Protein AF-A0A8T5MPY0-F1 (afdb_monomer)

Nearest PDB structures (foldseek):
  6wmv-assembly1_A  TM=7.142E-01  e=1.896E-03  Archaeoglobus fulgidus
  4q7c-assembly1_A  TM=6.451E-01  e=3.972E-03  Archaeoglobus fulgidus DSM 4304
  4o6m-assembly1_A  TM=6.486E-01  e=1.175E-02  Archaeoglobus fulgidus DSM 4304
  6h59-assembly1_A  TM=5.687E-01  e=1.118E-02  Mycobacterium tuberculosis H37Rv
  4x0r-assembly1_B  TM=3.238E-01  e=5.563E+00  Homo sapiens

pLDDT: mean 84.19, std 16.74, range [35.75, 98.62]

Radius of gyration: 17.44 Å; Cα contacts (8 Å, |Δi|>4): 221; chains: 1; bounding box: 41×37×59 Å

Secondary structure (DSSP, 8-state):
--------HHHH--HHHHHHHHHHHHHHHHHHHHHTT-HHHHHHHHHHHHHHHHHHHHHHHHTT---HHHHHHHHHHHIIIIIIHHHHHHHHHHTTSSTTHHHHHHHHHHHHHHHHHHHHHHHH---SS-BS--GGGHHHHHHHHHHTT-GGGHHHHHHHHHHHHHS--B-----

Sequence (175 aa):
MNIKENFSLFRMIEFPHVLTLMNLLCGMISILFAIANDYKLASVFMLVAVFFDLIDGKIARYMKKATPLGRELDSLCDIVSFGVAPVVLAFQTTKNIGEGWIFAAIIYMVFLAAGALRLSRFNIKEVNYFEGIPITANGVIVPIFYFFGLTSWYPFIFLVSAILMISAFRIKKFF

Foldseek 3Di:
DDPPPPPPVVVVDDPLLVLLVQLLVLLVQLLVCLVVVNLLSSLVSLLVSLVSLVVSVVVCVVVVPDDLVSLVSNLVSLLSSLLVSLLSNLLSVCVPVPDCSVVLNVLSVLLSVLLNVLSVCVSPDPDPWDFFDHSSVSSNVSSVCVVVVNSVCNSVVSNVRSCRSNDRDTDPDPD

Mean predicted aligned error: 7.34 Å

Solvent-accessible surface area (backbone atoms only — not comparable to full-atom values): 9194 Å² total; per-residue (Å²): 137,82,94,73,75,85,74,54,64,75,79,73,61,49,75,42,54,55,32,37,49,48,14,29,52,24,8,51,52,14,35,53,27,21,75,71,67,38,54,65,60,12,32,50,30,21,42,51,14,46,53,29,52,58,46,22,59,50,48,28,58,72,69,70,56,82,44,74,67,52,56,54,51,44,47,59,24,44,45,44,26,25,27,47,22,46,39,49,40,49,45,63,73,38,56,80,72,55,87,57,32,63,61,38,51,53,34,40,51,51,23,37,52,25,42,51,54,41,46,53,51,58,75,70,50,95,58,102,58,60,61,39,61,64,53,61,53,43,21,50,52,50,34,50,33,51,78,72,70,43,55,89,49,44,51,60,53,36,44,53,49,24,51,40,27,64,36,83,53,71,54,78,78,85,126

Structure (mmCIF, N/CA/C/O backbone):
data_AF-A0A8T5MPY0-F1
#
_entry.id   AF-A0A8T5MPY0-F1
#
loop_
_atom_site.group_PDB
_atom_site.id
_atom_site.type_symbol
_atom_site.label_atom_id
_atom_site.label_alt_id
_atom_site.label_comp_id
_atom_site.label_asym_id
_atom_site.label_entity_id
_atom_site.label_seq_id
_atom_site.pdbx_PDB_ins_code
_atom_site.Cartn_x
_atom_site.Cartn_y
_atom_site.Cartn_z
_atom_site.occupancy
_atom_site.B_iso_or_equiv
_atom_site.auth_seq_id
_atom_site.auth_comp_id
_atom_site.auth_asym_id
_atom_site.auth_atom_id
_atom_site.pdbx_PDB_model_num
ATOM 1 N N . MET A 1 1 ? 3.276 -10.738 42.343 1.00 39.78 1 MET A N 1
ATOM 2 C CA . MET A 1 1 ? 3.390 -10.552 40.881 1.00 39.78 1 MET A CA 1
ATOM 3 C C . MET A 1 1 ? 3.006 -11.879 40.239 1.00 39.78 1 MET A C 1
ATOM 5 O O . MET A 1 1 ? 3.796 -12.810 40.270 1.00 39.78 1 MET A O 1
ATOM 9 N N . ASN A 1 2 ? 1.725 -12.039 39.891 1.00 36.59 2 ASN A N 1
ATOM 10 C CA . ASN A 1 2 ? 1.102 -13.351 39.687 1.00 36.59 2 ASN A CA 1
ATOM 11 C C . ASN A 1 2 ? 1.004 -13.666 38.188 1.00 36.59 2 ASN A C 1
ATOM 13 O O . ASN A 1 2 ? 0.236 -13.037 37.465 1.00 36.59 2 ASN A O 1
ATOM 17 N N . ILE A 1 3 ? 1.806 -14.632 37.742 1.00 51.16 3 ILE A N 1
ATOM 18 C CA . ILE A 1 3 ? 1.886 -15.137 36.368 1.00 51.16 3 ILE A CA 1
ATOM 19 C C . ILE A 1 3 ? 0.697 -16.085 36.143 1.00 51.16 3 ILE A C 1
ATOM 21 O O . ILE A 1 3 ? 0.825 -17.307 36.169 1.00 51.16 3 ILE A O 1
ATOM 25 N N . LYS A 1 4 ? -0.499 -15.508 36.001 1.00 48.69 4 LYS A N 1
ATOM 26 C CA . LYS A 1 4 ? -1.726 -16.210 35.586 1.00 48.69 4 LYS A CA 1
ATOM 27 C C . LYS A 1 4 ? -2.499 -15.403 34.541 1.00 48.69 4 LYS A C 1
ATOM 29 O O . LYS A 1 4 ? -3.723 -15.336 34.572 1.00 48.69 4 LYS A O 1
ATO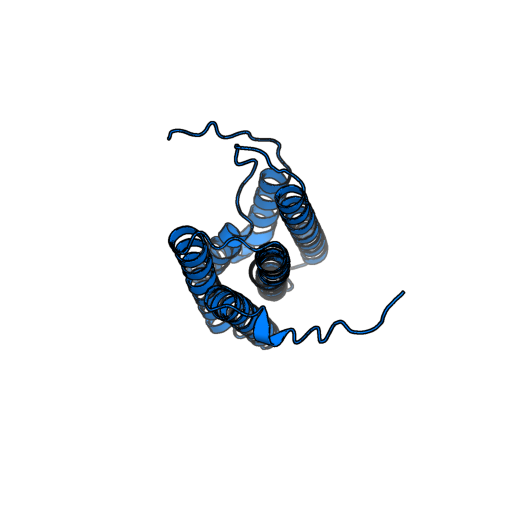M 34 N N . GLU A 1 5 ? -1.795 -14.824 33.575 1.00 52.88 5 GLU A N 1
ATOM 35 C CA . GLU A 1 5 ? -2.434 -14.452 32.316 1.00 52.88 5 GLU A CA 1
ATOM 36 C C . GLU A 1 5 ? -2.410 -15.666 31.391 1.00 52.88 5 GLU A C 1
ATOM 38 O O . GLU A 1 5 ? -1.451 -15.921 30.669 1.00 52.88 5 GLU A O 1
ATOM 43 N N . ASN A 1 6 ? -3.502 -16.430 31.412 1.00 45.56 6 ASN A N 1
ATOM 44 C CA . ASN A 1 6 ? -3.905 -17.216 30.250 1.00 45.56 6 ASN A CA 1
ATOM 45 C C . ASN A 1 6 ? -4.265 -16.221 29.133 1.00 45.56 6 ASN A C 1
ATOM 47 O O . ASN A 1 6 ? -5.433 -15.938 28.868 1.00 45.56 6 ASN A O 1
ATOM 51 N N . PHE A 1 7 ? -3.234 -15.648 28.516 1.00 54.97 7 PHE A N 1
ATOM 52 C CA . PHE A 1 7 ? -3.295 -14.753 27.371 1.00 54.97 7 PHE A CA 1
ATOM 53 C C . PHE A 1 7 ? -3.605 -15.596 26.130 1.00 54.97 7 PHE A C 1
ATOM 55 O O . PHE A 1 7 ? -2.770 -15.788 25.249 1.00 54.97 7 PHE A O 1
ATOM 62 N N . SER A 1 8 ? -4.789 -16.211 26.072 1.00 57.16 8 SER A N 1
ATOM 63 C CA . SER A 1 8 ? -5.193 -16.924 24.864 1.00 57.16 8 SER A CA 1
ATOM 64 C C . SER A 1 8 ? -5.504 -15.870 23.803 1.00 57.16 8 SER A C 1
ATOM 66 O O . SER A 1 8 ? -6.633 -15.387 23.738 1.00 57.16 8 SER A O 1
ATOM 68 N N . LEU A 1 9 ? -4.499 -15.495 23.008 1.00 60.38 9 LEU A N 1
ATOM 69 C CA . LEU A 1 9 ? -4.580 -14.554 21.883 1.00 60.38 9 LEU A CA 1
ATOM 70 C C . LEU A 1 9 ? -5.844 -14.801 21.035 1.00 60.38 9 LEU A C 1
ATOM 72 O O . LEU A 1 9 ? -6.575 -13.879 20.697 1.00 60.38 9 LEU A O 1
ATOM 76 N N . PHE A 1 10 ? -6.172 -16.079 20.824 1.00 63.03 10 PHE A N 1
ATOM 77 C CA . PHE A 1 10 ? -7.373 -16.562 20.138 1.00 63.03 10 PHE A CA 1
ATOM 78 C C . PHE A 1 10 ? -8.708 -16.062 20.704 1.00 63.03 10 PHE A C 1
ATOM 80 O O . PHE A 1 10 ? -9.674 -15.953 19.961 1.00 63.03 10 PHE A O 1
ATOM 87 N N . ARG A 1 11 ? -8.789 -15.749 21.999 1.00 60.25 11 ARG A N 1
ATOM 88 C CA . ARG A 1 11 ? -10.014 -15.259 22.652 1.00 60.25 11 ARG A CA 1
ATOM 89 C C . ARG A 1 11 ? -10.199 -13.743 22.484 1.00 60.25 11 ARG A C 1
ATOM 91 O O . ARG A 1 11 ? -11.295 -13.249 22.713 1.00 60.25 11 ARG A O 1
ATOM 98 N N . MET A 1 12 ? -9.146 -13.028 22.074 1.00 60.84 12 MET A N 1
ATOM 99 C CA . MET A 1 12 ? -9.188 -11.604 21.708 1.00 60.84 12 MET A CA 1
ATOM 100 C C . MET A 1 12 ? -9.423 -11.388 20.207 1.00 60.84 12 MET A C 1
ATOM 102 O O . MET A 1 12 ? -9.661 -10.259 19.787 1.00 60.84 12 MET A O 1
ATOM 106 N N . ILE A 1 13 ? -9.353 -12.452 19.396 1.00 67.81 13 ILE A N 1
ATOM 107 C CA . ILE A 1 13 ? -9.612 -12.394 17.957 1.00 67.81 13 ILE A CA 1
ATOM 108 C C . ILE A 1 13 ? -11.123 -12.334 17.727 1.00 67.81 13 ILE A C 1
ATOM 110 O O . ILE A 1 13 ? -11.848 -13.302 17.939 1.00 67.81 13 ILE A O 1
ATOM 114 N N . GLU A 1 14 ? -11.589 -11.177 17.276 1.00 76.50 14 GLU A N 1
ATOM 115 C CA . GLU A 1 14 ? -12.955 -10.955 16.829 1.00 76.50 14 GLU A CA 1
ATOM 116 C C . GLU A 1 14 ? -13.041 -10.982 15.298 1.00 76.50 14 GLU A C 1
ATOM 118 O O . GLU A 1 14 ? -12.036 -10.904 14.592 1.00 76.50 14 GLU A O 1
ATOM 123 N N . PHE A 1 15 ? -14.265 -11.065 14.773 1.00 77.25 15 PHE A N 1
ATOM 124 C CA . PHE A 1 15 ? -14.525 -11.141 13.334 1.00 77.25 15 PHE A CA 1
ATOM 125 C C . PHE A 1 15 ? -13.820 -10.053 12.492 1.00 77.25 15 PHE A C 1
ATOM 127 O O . PHE A 1 15 ? -13.259 -10.410 11.456 1.00 77.25 15 PHE A O 1
ATOM 134 N N . PRO A 1 16 ? -13.747 -8.769 12.915 1.00 77.44 16 PRO A N 1
ATOM 135 C CA . PRO A 1 16 ? -13.004 -7.754 12.165 1.00 77.44 16 PRO A CA 1
ATOM 136 C C . PRO A 1 16 ? -11.517 -8.091 11.993 1.00 77.44 16 PRO A C 1
ATOM 138 O O . PRO A 1 16 ? -10.970 -7.878 10.922 1.00 77.44 16 PRO A O 1
ATOM 141 N N . HIS A 1 17 ? -10.875 -8.699 12.996 1.00 84.25 17 HIS A N 1
ATOM 142 C CA . HIS A 1 17 ? -9.445 -9.028 12.946 1.00 84.25 17 HIS A CA 1
ATOM 143 C C . HIS A 1 17 ? -9.129 -10.113 11.912 1.00 84.25 17 HIS A C 1
ATOM 145 O O . HIS A 1 17 ? -8.045 -10.118 11.336 1.00 84.25 17 HIS A O 1
ATOM 151 N N . VAL A 1 18 ? -10.073 -11.019 11.639 1.00 87.25 18 VAL A N 1
ATOM 152 C CA . VAL A 1 18 ? -9.913 -12.022 10.575 1.00 87.25 18 VAL A CA 1
ATOM 153 C C . VAL A 1 18 ? -9.846 -11.343 9.211 1.00 87.25 18 VAL A C 1
ATOM 155 O O . VAL A 1 18 ? -9.006 -11.704 8.393 1.00 87.25 18 VAL A O 1
ATOM 158 N N . LEU A 1 19 ? -10.689 -10.339 8.976 1.00 87.62 19 LEU A N 1
ATOM 159 C CA . LEU A 1 19 ? -10.694 -9.582 7.727 1.00 87.62 19 LEU A CA 1
ATOM 160 C C . LEU A 1 19 ? -9.414 -8.748 7.563 1.00 87.62 19 LEU A C 1
ATOM 162 O O . LEU A 1 19 ? -8.828 -8.763 6.483 1.00 87.62 19 LEU A O 1
ATOM 166 N N . THR A 1 20 ? -8.912 -8.145 8.643 1.00 88.56 20 THR A N 1
ATOM 167 C CA . THR A 1 20 ? -7.608 -7.460 8.660 1.00 88.56 20 THR A CA 1
ATOM 168 C C . THR A 1 20 ? -6.460 -8.413 8.311 1.00 88.56 20 THR A C 1
ATOM 170 O O . THR A 1 20 ? -5.571 -8.093 7.522 1.00 88.56 20 THR A O 1
ATOM 173 N N . LEU A 1 21 ? -6.504 -9.652 8.812 1.00 92.69 21 LEU A N 1
ATOM 174 C CA . LEU A 1 21 ? -5.543 -10.686 8.421 1.00 92.69 21 LEU A CA 1
ATOM 175 C C . LEU A 1 21 ? -5.716 -11.124 6.957 1.00 92.69 21 LEU A C 1
ATOM 177 O O . LEU A 1 21 ? -4.724 -11.422 6.294 1.00 92.69 21 LEU A O 1
ATOM 181 N N . MET A 1 22 ? -6.938 -11.142 6.416 1.00 94.56 22 MET A N 1
ATOM 182 C CA . MET A 1 22 ? -7.155 -11.406 4.987 1.00 94.56 22 MET A CA 1
ATOM 183 C C . MET A 1 22 ? -6.577 -10.295 4.105 1.00 94.56 22 MET A C 1
ATOM 185 O O . MET A 1 22 ? -5.972 -10.614 3.078 1.00 94.56 22 MET A O 1
ATOM 189 N N . ASN A 1 23 ? -6.700 -9.026 4.517 1.00 95.31 23 ASN A N 1
ATOM 190 C CA . ASN A 1 23 ? -5.999 -7.900 3.892 1.00 95.31 23 ASN A CA 1
ATOM 191 C C . ASN A 1 23 ? -4.485 -8.189 3.845 1.00 95.31 23 ASN A C 1
ATOM 193 O O . ASN A 1 23 ? -3.909 -8.225 2.755 1.00 95.31 23 ASN A O 1
ATOM 197 N N . LEU A 1 24 ? -3.865 -8.510 4.986 1.00 96.88 24 LEU A N 1
ATOM 198 C CA . LEU A 1 24 ? -2.436 -8.847 5.064 1.00 96.88 24 LEU A CA 1
ATOM 199 C C . LEU A 1 24 ? -2.038 -9.997 4.125 1.00 96.88 24 LEU A C 1
ATOM 201 O O . LEU A 1 24 ? -1.039 -9.898 3.409 1.00 96.88 24 LEU A O 1
ATOM 205 N N . LEU A 1 25 ? -2.805 -11.091 4.109 1.00 97.88 25 LEU A N 1
ATOM 206 C CA . LEU A 1 25 ? -2.523 -12.235 3.238 1.00 97.88 25 LEU A CA 1
ATOM 207 C C . LEU A 1 25 ? -2.576 -11.840 1.758 1.00 97.88 25 LEU A C 1
ATOM 209 O O . LEU A 1 25 ? -1.701 -12.237 0.990 1.00 97.88 25 LEU A O 1
ATOM 213 N N . CYS A 1 26 ? -3.549 -11.019 1.359 1.00 97.88 26 CYS A N 1
ATOM 214 C CA . CYS A 1 26 ? -3.636 -10.507 -0.009 1.00 97.88 26 CYS A CA 1
ATOM 215 C C . CYS A 1 26 ? -2.451 -9.592 -0.352 1.00 97.88 26 CYS A C 1
ATOM 217 O O . CYS A 1 26 ? -1.866 -9.732 -1.429 1.00 97.88 26 CYS A O 1
ATOM 219 N N . GLY A 1 27 ? -2.039 -8.717 0.571 1.00 97.88 27 GLY A N 1
ATOM 220 C CA . GLY A 1 27 ? -0.840 -7.889 0.424 1.00 97.88 27 GLY A CA 1
ATOM 221 C C . GLY A 1 27 ? 0.433 -8.722 0.237 1.00 97.88 27 GLY A C 1
ATOM 222 O O . GLY A 1 27 ? 1.227 -8.466 -0.671 1.00 97.88 27 GLY A O 1
ATOM 223 N N . MET A 1 28 ? 0.594 -9.786 1.025 1.00 98.50 28 MET A N 1
ATOM 224 C CA . MET A 1 28 ? 1.719 -10.716 0.886 1.00 98.50 28 MET A CA 1
ATOM 225 C C . MET A 1 28 ? 1.688 -11.482 -0.439 1.00 98.50 28 MET A C 1
ATOM 227 O O . MET A 1 28 ? 2.721 -11.597 -1.098 1.00 98.50 28 MET A O 1
ATOM 231 N N . ILE A 1 29 ? 0.521 -11.957 -0.878 1.00 98.38 29 ILE A N 1
ATOM 232 C CA . ILE A 1 29 ? 0.372 -12.597 -2.193 1.00 98.38 29 ILE A CA 1
ATOM 233 C C . ILE A 1 29 ? 0.749 -11.616 -3.313 1.00 98.38 29 ILE A C 1
ATOM 235 O O . ILE A 1 29 ? 1.470 -11.990 -4.240 1.00 98.38 29 ILE A O 1
ATOM 239 N N . SER A 1 30 ? 0.343 -10.347 -3.199 1.00 98.50 30 SER A N 1
ATOM 240 C CA . SER A 1 30 ? 0.744 -9.299 -4.140 1.00 98.50 30 SER A CA 1
ATOM 241 C C . SER A 1 30 ? 2.267 -9.147 -4.217 1.00 98.50 30 SER A C 1
ATOM 243 O O . SER A 1 30 ? 2.821 -9.059 -5.314 1.00 98.50 30 SER A O 1
ATOM 245 N N . ILE A 1 31 ? 2.960 -9.135 -3.074 1.00 98.62 31 ILE A N 1
ATOM 246 C CA . ILE A 1 31 ? 4.431 -9.065 -3.018 1.00 98.62 31 ILE A CA 1
ATOM 247 C C . ILE A 1 31 ? 5.058 -10.262 -3.739 1.00 98.62 31 ILE A C 1
ATOM 249 O O . ILE A 1 31 ? 5.960 -10.081 -4.559 1.00 98.62 31 ILE A O 1
ATOM 253 N N . LEU A 1 32 ? 4.571 -11.475 -3.468 1.00 98.56 32 LEU A N 1
ATOM 254 C CA . LEU A 1 32 ? 5.102 -12.697 -4.075 1.00 98.56 32 LEU A CA 1
ATOM 255 C C . LEU A 1 32 ? 4.956 -12.684 -5.601 1.00 98.56 32 LEU A C 1
ATOM 257 O O . LEU A 1 32 ? 5.930 -12.951 -6.307 1.00 98.56 32 LEU A O 1
ATOM 261 N N . PHE A 1 33 ? 3.785 -12.306 -6.122 1.00 98.50 33 PHE A N 1
ATOM 262 C CA . PHE A 1 33 ? 3.577 -12.193 -7.568 1.00 98.50 33 PHE A CA 1
ATOM 263 C C . PHE A 1 33 ? 4.415 -11.078 -8.201 1.00 98.50 33 PHE A C 1
ATOM 265 O O . PHE A 1 33 ? 4.973 -11.277 -9.281 1.00 98.50 33 PHE A O 1
ATOM 272 N N . ALA A 1 34 ? 4.594 -9.942 -7.518 1.00 98.00 34 ALA A N 1
ATOM 273 C CA . ALA A 1 34 ? 5.466 -8.875 -8.002 1.00 98.00 34 ALA A CA 1
ATOM 274 C C . ALA A 1 34 ? 6.923 -9.349 -8.130 1.00 98.00 34 ALA A C 1
ATOM 276 O O . ALA A 1 34 ? 7.593 -9.037 -9.115 1.00 98.00 34 ALA A O 1
ATOM 277 N N . ILE A 1 35 ? 7.412 -10.140 -7.169 1.00 97.75 35 ILE A N 1
ATOM 278 C CA . ILE A 1 35 ? 8.757 -10.733 -7.218 1.00 97.75 35 ILE A CA 1
ATOM 279 C C . ILE A 1 35 ? 8.869 -11.789 -8.321 1.00 97.75 35 ILE A C 1
ATOM 281 O O . ILE A 1 35 ? 9.892 -11.853 -9.002 1.00 97.75 35 ILE A O 1
ATOM 285 N N . ALA A 1 36 ? 7.805 -12.560 -8.549 1.00 97.69 36 ALA A N 1
ATOM 286 C CA . ALA A 1 36 ? 7.710 -13.512 -9.654 1.00 97.69 36 ALA A CA 1
ATOM 287 C C . ALA A 1 36 ? 7.551 -12.845 -11.040 1.00 97.69 36 ALA A C 1
ATOM 289 O O . ALA A 1 36 ? 7.474 -13.542 -12.047 1.00 97.69 36 ALA A O 1
ATOM 290 N N . ASN A 1 37 ? 7.543 -11.508 -11.106 1.00 96.38 37 ASN A N 1
ATOM 291 C CA . ASN A 1 37 ? 7.303 -10.694 -12.301 1.00 96.38 37 ASN A CA 1
ATOM 292 C C . ASN A 1 37 ? 5.889 -10.822 -12.905 1.00 96.38 37 ASN A C 1
ATOM 294 O O . ASN A 1 37 ? 5.657 -10.361 -14.022 1.00 96.38 37 ASN A O 1
ATOM 298 N N . ASP A 1 38 ? 4.922 -11.370 -12.163 1.00 97.69 38 ASP A N 1
ATOM 299 C CA . ASP A 1 38 ? 3.502 -11.317 -12.523 1.00 97.69 38 ASP A CA 1
ATOM 300 C C . ASP A 1 38 ? 2.851 -10.073 -11.902 1.00 97.69 38 ASP A C 1
ATOM 302 O O . ASP A 1 38 ? 2.144 -10.103 -10.890 1.00 97.69 38 ASP A O 1
ATOM 306 N N . TYR A 1 39 ? 3.125 -8.927 -12.518 1.00 97.25 39 TYR A N 1
ATOM 307 C CA . TYR A 1 39 ? 2.641 -7.630 -12.041 1.00 97.25 39 TYR A CA 1
ATOM 308 C C . TYR A 1 39 ? 1.119 -7.481 -12.153 1.00 97.25 39 TYR A C 1
ATOM 310 O O . TYR A 1 39 ? 0.523 -6.675 -11.434 1.00 97.25 39 TYR A O 1
ATOM 318 N N . LYS A 1 40 ? 0.480 -8.266 -13.029 1.00 97.81 40 LYS A N 1
ATOM 319 C CA . LYS A 1 40 ? -0.971 -8.263 -13.204 1.00 97.81 40 LYS A CA 1
ATOM 320 C C . LYS A 1 40 ? -1.646 -8.892 -11.998 1.00 97.81 40 LYS A C 1
ATOM 322 O O . LYS A 1 40 ? -2.506 -8.248 -11.398 1.00 97.81 40 LYS A O 1
ATOM 327 N N . LEU A 1 41 ? -1.250 -10.109 -11.621 1.00 98.06 41 LEU A N 1
ATOM 328 C CA . LEU A 1 41 ? -1.792 -10.751 -10.425 1.00 98.06 41 LEU A CA 1
ATOM 329 C C . LEU A 1 41 ? -1.413 -9.982 -9.162 1.00 98.06 41 LEU A C 1
ATOM 331 O O . LEU A 1 41 ? -2.275 -9.802 -8.305 1.00 98.06 41 LEU A O 1
ATOM 335 N N . ALA A 1 42 ? -0.194 -9.439 -9.084 1.00 98.25 42 ALA A N 1
ATOM 336 C CA . ALA A 1 42 ? 0.186 -8.557 -7.983 1.00 98.25 42 ALA A CA 1
ATOM 337 C C . ALA A 1 42 ? -0.801 -7.387 -7.818 1.00 98.25 42 ALA A C 1
ATOM 339 O O . ALA A 1 42 ? -1.390 -7.201 -6.755 1.00 98.25 42 ALA A O 1
ATOM 340 N N . SER A 1 43 ? -1.067 -6.661 -8.906 1.00 98.00 43 SER A N 1
ATOM 341 C CA . SER A 1 43 ? -2.008 -5.536 -8.919 1.00 98.00 43 SER A CA 1
ATOM 342 C C . SER A 1 43 ? -3.435 -5.950 -8.534 1.00 98.00 43 SER A C 1
ATOM 344 O O . SER A 1 43 ? -4.101 -5.235 -7.788 1.00 98.00 43 SER A O 1
ATOM 346 N N . VAL A 1 44 ? -3.908 -7.115 -8.996 1.00 98.31 44 VAL A N 1
ATOM 347 C CA . VAL A 1 44 ? -5.236 -7.641 -8.630 1.00 98.31 44 VAL A CA 1
ATOM 348 C C . VAL A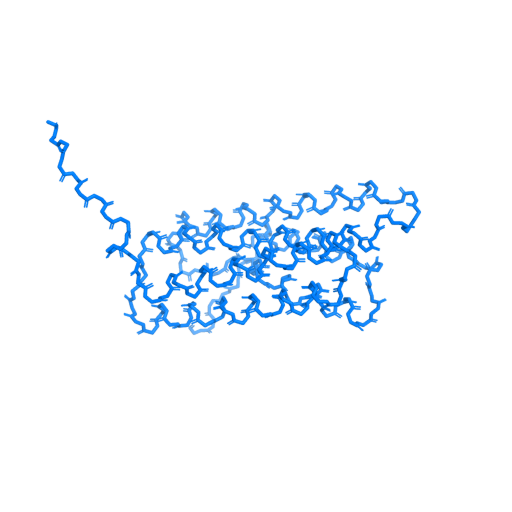 1 44 ? -5.316 -7.948 -7.136 1.00 98.31 44 VAL A C 1
ATOM 350 O O . VAL A 1 44 ? -6.250 -7.499 -6.476 1.00 98.31 44 VAL A O 1
ATOM 353 N N . PHE A 1 45 ? -4.345 -8.674 -6.579 1.00 98.19 45 PHE A N 1
ATOM 354 C CA . PHE A 1 45 ? -4.358 -9.027 -5.156 1.00 98.19 45 PHE A CA 1
ATOM 355 C C . PHE A 1 45 ? -4.219 -7.806 -4.244 1.00 98.19 45 PHE A C 1
ATOM 357 O O . PHE A 1 45 ? -4.812 -7.786 -3.169 1.00 98.19 45 PHE A O 1
ATOM 364 N N . MET A 1 46 ? -3.528 -6.756 -4.690 1.00 97.88 46 MET A N 1
ATOM 365 C CA . MET A 1 46 ? -3.484 -5.478 -3.980 1.00 97.88 46 MET A CA 1
ATOM 366 C C . MET A 1 46 ? -4.860 -4.794 -3.917 1.00 97.88 46 MET A C 1
ATOM 368 O O . MET A 1 46 ? -5.262 -4.327 -2.854 1.00 97.88 46 MET A O 1
ATOM 372 N N . LEU A 1 47 ? -5.631 -4.804 -5.011 1.00 97.69 47 LEU A N 1
ATOM 373 C CA . LEU A 1 47 ? -7.014 -4.302 -5.008 1.00 97.69 47 LEU A CA 1
ATOM 374 C C . LEU A 1 47 ? -7.932 -5.144 -4.112 1.00 97.69 47 LEU A C 1
ATOM 376 O O . LEU A 1 47 ? -8.804 -4.605 -3.430 1.00 97.69 47 LEU A O 1
ATOM 380 N N . VAL A 1 48 ? -7.726 -6.462 -4.084 1.00 97.56 48 VAL A N 1
ATOM 381 C CA . VAL A 1 48 ? -8.447 -7.361 -3.172 1.00 97.56 48 VAL A CA 1
ATOM 382 C C . VAL A 1 48 ? -8.081 -7.069 -1.709 1.00 97.56 48 VAL A C 1
ATOM 384 O O . VAL A 1 48 ? -8.962 -7.081 -0.853 1.00 97.56 48 VAL A O 1
ATOM 387 N N . ALA A 1 49 ? -6.822 -6.733 -1.413 1.00 96.94 49 ALA A N 1
ATOM 388 C CA . ALA A 1 49 ? -6.394 -6.318 -0.076 1.00 96.94 49 ALA A CA 1
ATOM 389 C C . ALA A 1 49 ? -7.144 -5.054 0.388 1.00 96.94 49 ALA A C 1
ATOM 391 O O . ALA A 1 49 ? -7.716 -5.045 1.478 1.00 96.94 49 ALA A O 1
ATOM 392 N N . VAL A 1 50 ? -7.255 -4.040 -0.486 1.00 95.81 50 VAL A N 1
ATOM 393 C CA . VAL A 1 50 ? -8.069 -2.833 -0.229 1.00 95.81 50 VAL A CA 1
ATOM 394 C C . VAL A 1 50 ? -9.532 -3.189 0.035 1.00 95.81 50 VAL A C 1
ATOM 396 O O . VAL A 1 50 ? -10.171 -2.598 0.900 1.00 95.81 50 VAL A O 1
ATOM 399 N N . PHE A 1 51 ? -10.096 -4.147 -0.701 1.00 95.44 51 PHE A N 1
ATOM 400 C CA . PHE A 1 51 ? -11.479 -4.561 -0.480 1.00 95.44 51 PHE A CA 1
ATOM 401 C C . PHE A 1 51 ? -11.706 -5.097 0.942 1.00 95.44 51 PHE A C 1
ATOM 403 O O . PHE A 1 51 ? -12.698 -4.724 1.571 1.00 95.44 51 PHE A O 1
ATOM 410 N N . PHE A 1 52 ? -10.789 -5.914 1.465 1.00 93.69 52 PHE A N 1
ATOM 411 C CA . PHE A 1 52 ? -10.878 -6.419 2.838 1.00 93.69 52 PHE A CA 1
ATOM 412 C C . PHE A 1 52 ? -10.711 -5.309 3.888 1.00 93.69 52 PHE A C 1
ATOM 414 O O . PHE A 1 52 ? -11.523 -5.255 4.812 1.00 93.69 52 PHE A O 1
ATOM 421 N N . ASP A 1 53 ? -9.768 -4.388 3.678 1.00 91.94 53 ASP A N 1
ATOM 422 C CA . ASP A 1 53 ? -9.509 -3.205 4.526 1.00 91.94 53 ASP A CA 1
ATOM 423 C C . ASP A 1 53 ? -10.692 -2.215 4.601 1.00 91.94 53 ASP A C 1
ATOM 425 O O . ASP A 1 53 ? -10.980 -1.535 5.585 1.00 91.94 53 ASP A O 1
ATOM 429 N N . LEU A 1 54 ? -11.459 -2.108 3.517 1.00 89.19 54 LEU A N 1
ATOM 430 C CA . LEU A 1 54 ? -12.657 -1.272 3.534 1.00 89.19 54 LEU A CA 1
ATOM 431 C C . LEU A 1 54 ? -13.810 -1.939 4.289 1.00 89.19 54 LEU A C 1
ATOM 433 O O . LEU A 1 54 ? -14.719 -1.244 4.760 1.00 89.19 54 LEU A O 1
ATOM 437 N N . ILE A 1 55 ? -13.828 -3.270 4.359 1.00 88.19 55 ILE A N 1
ATOM 438 C CA . ILE A 1 55 ? -14.899 -4.027 5.006 1.00 88.19 55 ILE A CA 1
ATOM 439 C C . ILE A 1 55 ? -14.632 -4.162 6.501 1.00 88.19 55 ILE A C 1
ATOM 441 O O . ILE A 1 55 ? -15.557 -3.924 7.282 1.00 88.19 55 ILE A O 1
ATOM 445 N N . ASP A 1 56 ? -13.414 -4.491 6.923 1.00 83.50 56 ASP A N 1
ATOM 446 C CA . ASP A 1 56 ? -13.090 -4.630 8.346 1.00 83.50 56 ASP A CA 1
ATOM 447 C C . ASP A 1 56 ? -13.275 -3.310 9.109 1.00 83.50 56 ASP A C 1
ATOM 449 O O . ASP A 1 56 ? -13.937 -3.302 10.152 1.00 83.50 56 ASP A O 1
ATOM 453 N N . GLY A 1 57 ? -12.866 -2.177 8.531 1.00 79.06 57 GLY A N 1
ATOM 454 C CA . GLY A 1 57 ? -13.060 -0.847 9.096 1.00 79.06 57 GLY A CA 1
ATOM 455 C C . GLY A 1 57 ? -14.537 -0.456 9.196 1.00 79.06 57 GLY A C 1
ATOM 456 O O . GLY A 1 57 ? -14.961 0.164 10.181 1.00 79.06 57 GLY A O 1
ATOM 457 N N . LYS A 1 58 ? -15.367 -0.851 8.219 1.00 80.88 58 LYS A N 1
ATOM 458 C CA . LYS A 1 58 ? -16.828 -0.645 8.274 1.00 80.88 58 LYS A CA 1
ATOM 459 C C . LYS A 1 58 ? -17.477 -1.517 9.343 1.00 80.88 58 LYS A C 1
ATOM 461 O O . LYS A 1 58 ? -18.309 -1.019 10.106 1.00 80.88 58 LYS A O 1
ATOM 466 N N . ILE A 1 59 ? -17.097 -2.790 9.420 1.00 79.81 59 ILE A N 1
ATOM 467 C CA . ILE A 1 59 ? -17.668 -3.745 10.373 1.00 79.81 59 ILE A CA 1
ATOM 468 C C . ILE A 1 59 ? -17.249 -3.393 11.804 1.00 79.81 59 ILE A C 1
ATOM 470 O O . ILE A 1 59 ? -18.108 -3.346 12.681 1.00 79.81 59 ILE A O 1
ATOM 474 N N . ALA A 1 60 ? -15.984 -3.045 12.048 1.00 77.19 60 ALA A N 1
ATOM 475 C CA . ALA A 1 60 ? -15.504 -2.625 13.365 1.00 77.19 60 ALA A CA 1
ATOM 476 C C . ALA A 1 60 ? -16.263 -1.393 13.894 1.00 77.19 60 ALA A C 1
ATOM 478 O O . ALA A 1 60 ? -16.666 -1.355 15.063 1.00 77.19 60 ALA A O 1
ATOM 479 N N . ARG A 1 61 ? -16.537 -0.409 13.020 1.00 75.06 61 ARG A N 1
ATOM 480 C CA . ARG A 1 61 ? -17.363 0.766 13.356 1.00 75.06 61 ARG A CA 1
ATOM 481 C C . ARG A 1 61 ? -18.815 0.391 13.634 1.00 75.06 61 ARG A C 1
ATOM 483 O O . ARG A 1 61 ? -19.380 0.870 14.615 1.00 75.06 61 ARG A O 1
ATOM 490 N N . TYR A 1 62 ? -19.407 -0.468 12.804 1.00 72.50 62 TYR A N 1
ATOM 491 C CA . TYR A 1 62 ? -20.788 -0.921 12.979 1.00 72.50 62 TYR A CA 1
ATOM 492 C C . TYR A 1 62 ? -20.976 -1.687 14.294 1.00 72.50 62 TYR A C 1
ATOM 494 O O . TYR A 1 62 ? -21.940 -1.456 15.022 1.00 72.50 62 TYR A O 1
ATOM 502 N N . MET A 1 63 ? -20.014 -2.542 14.644 1.00 73.88 63 MET A N 1
ATOM 503 C CA . MET A 1 63 ? -20.046 -3.326 15.877 1.00 73.88 63 MET A CA 1
ATOM 504 C C . MET A 1 63 ? -19.744 -2.491 17.132 1.00 73.88 63 MET A C 1
ATOM 506 O O . MET A 1 63 ? -19.896 -3.006 18.235 1.00 73.88 63 MET A O 1
ATOM 510 N N . LYS A 1 64 ? -19.337 -1.216 16.999 1.00 68.31 64 LYS A N 1
ATOM 511 C CA . LYS A 1 64 ? -18.842 -0.362 18.102 1.00 68.31 64 LYS A CA 1
ATOM 512 C C . LYS A 1 64 ? -17.710 -1.022 18.906 1.00 68.31 64 LYS A C 1
ATOM 514 O O . LYS A 1 64 ? -17.528 -0.730 20.086 1.00 68.31 64 LYS A O 1
ATOM 519 N N . LYS A 1 65 ? -16.947 -1.910 18.267 1.00 63.47 65 LYS A N 1
ATOM 520 C CA . LYS A 1 65 ? -15.881 -2.705 18.884 1.00 63.47 65 LYS A CA 1
ATOM 521 C C . LYS A 1 65 ? -14.520 -2.291 18.335 1.00 63.47 65 LYS A C 1
ATOM 523 O O . LYS A 1 65 ? -13.883 -3.021 17.586 1.00 63.47 65 LYS A O 1
ATOM 528 N N . ALA A 1 66 ? -14.083 -1.088 18.694 1.00 67.12 66 ALA A N 1
ATOM 529 C CA . ALA A 1 66 ? -12.708 -0.664 18.452 1.00 67.12 66 ALA A CA 1
ATOM 530 C C . ALA A 1 66 ? -11.848 -1.088 19.650 1.00 67.12 66 ALA A C 1
ATOM 532 O O . ALA A 1 66 ? -11.905 -0.460 20.707 1.00 67.12 66 ALA A O 1
ATOM 533 N N . THR A 1 67 ? -11.086 -2.172 19.502 1.00 78.19 67 THR A N 1
ATOM 534 C CA . THR A 1 67 ? -10.146 -2.634 20.533 1.00 78.19 67 THR A CA 1
ATOM 535 C C . THR A 1 67 ? -8.752 -2.040 20.290 1.00 78.19 67 THR A C 1
ATOM 537 O O . THR A 1 67 ? -8.374 -1.829 19.134 1.00 78.19 67 THR A O 1
ATOM 540 N N . PRO A 1 68 ? -7.951 -1.784 21.344 1.00 79.56 68 PRO A 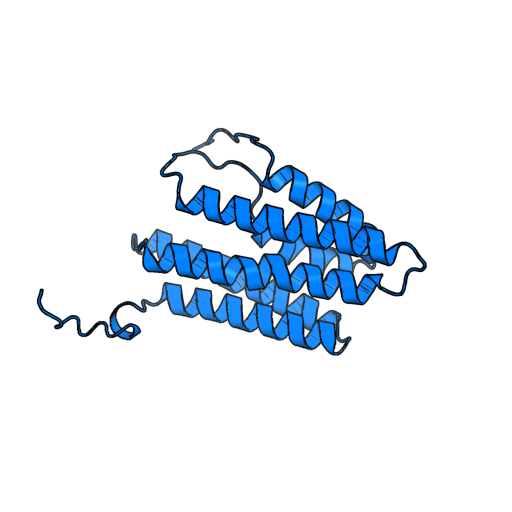N 1
ATOM 541 C CA . PRO A 1 68 ? -6.562 -1.344 21.181 1.00 79.56 68 PRO A CA 1
ATOM 542 C C . PRO A 1 68 ? -5.725 -2.332 20.357 1.00 79.56 68 PRO A C 1
ATOM 544 O O . PRO A 1 68 ? -4.994 -1.920 19.466 1.00 79.56 68 PRO A O 1
ATOM 547 N N . LEU A 1 69 ? -5.906 -3.639 20.593 1.00 82.44 69 LEU A N 1
ATOM 548 C CA . LEU A 1 69 ? -5.251 -4.696 19.817 1.00 82.44 69 LEU A CA 1
ATOM 549 C C . LEU A 1 69 ? -5.617 -4.619 18.331 1.00 82.44 69 LEU A C 1
ATOM 551 O O . LEU A 1 69 ? -4.739 -4.715 17.481 1.00 82.44 69 LEU A O 1
ATOM 555 N N . GLY A 1 70 ? -6.902 -4.428 18.024 1.00 83.62 70 GLY A N 1
ATOM 556 C CA . GLY A 1 70 ? -7.381 -4.295 16.655 1.00 83.62 70 GLY A CA 1
ATOM 557 C C . GLY A 1 70 ? -6.748 -3.128 15.919 1.00 83.62 70 GLY A C 1
ATOM 558 O O . GLY A 1 70 ? -6.345 -3.291 14.778 1.00 83.62 70 GLY A O 1
ATOM 559 N N . ARG A 1 71 ? -6.612 -1.978 16.587 1.00 83.38 71 ARG A N 1
ATOM 560 C CA . ARG A 1 71 ? -5.982 -0.782 16.010 1.00 83.38 71 ARG A CA 1
ATOM 561 C C . ARG A 1 71 ? -4.506 -1.008 15.665 1.00 83.38 71 ARG A C 1
ATOM 563 O O . ARG A 1 71 ? -4.052 -0.591 14.602 1.00 83.38 71 ARG A O 1
ATOM 570 N N . GLU A 1 72 ? -3.760 -1.666 16.550 1.00 88.19 72 GLU A N 1
ATOM 571 C CA . GLU A 1 72 ? -2.353 -1.988 16.283 1.00 88.19 72 GLU A CA 1
ATOM 572 C C . GLU A 1 72 ? -2.218 -3.044 15.179 1.00 88.19 72 GLU A C 1
ATOM 574 O O . GLU A 1 72 ? -1.383 -2.898 14.287 1.00 88.19 72 GLU A O 1
ATOM 579 N N . LEU A 1 73 ? -3.070 -4.074 15.190 1.00 89.94 73 LEU A N 1
ATOM 580 C CA . LEU A 1 73 ? -3.090 -5.102 14.148 1.00 89.94 73 LEU A CA 1
ATOM 581 C C . LEU A 1 73 ? -3.391 -4.508 12.765 1.00 89.94 73 LEU A C 1
ATOM 583 O O . LEU A 1 73 ? -2.698 -4.842 11.808 1.00 89.94 73 LEU A O 1
ATOM 587 N N . ASP A 1 74 ? -4.376 -3.616 12.681 1.00 90.00 74 ASP A N 1
ATOM 588 C CA . ASP A 1 74 ? -4.747 -2.861 11.479 1.00 90.00 74 ASP A CA 1
ATOM 589 C C . ASP A 1 74 ? -3.548 -2.098 10.911 1.00 90.00 74 ASP A C 1
ATOM 591 O O . ASP A 1 74 ? -3.141 -2.325 9.777 1.00 90.00 74 ASP A O 1
ATOM 595 N N . SER A 1 75 ? -2.858 -1.324 11.755 1.00 91.56 75 SER A N 1
ATOM 596 C CA . SER A 1 75 ? -1.655 -0.581 11.351 1.00 91.56 75 SER A CA 1
ATOM 597 C C . SER A 1 75 ? -0.520 -1.482 10.845 1.00 91.56 75 SER A C 1
ATOM 599 O O . SER A 1 75 ? 0.178 -1.130 9.890 1.00 91.56 75 SER A O 1
ATOM 601 N N . LEU A 1 76 ? -0.313 -2.645 11.471 1.00 93.69 76 LEU A N 1
ATOM 602 C CA . LEU A 1 76 ? 0.701 -3.614 11.044 1.00 93.69 76 LEU A CA 1
ATOM 603 C C . LEU A 1 76 ? 0.336 -4.300 9.720 1.00 93.69 76 LEU A C 1
ATOM 605 O O . LEU A 1 76 ? 1.222 -4.599 8.920 1.00 93.69 76 LEU A O 1
ATOM 609 N N . CYS A 1 77 ? -0.948 -4.549 9.474 1.00 95.31 77 CYS A N 1
ATOM 610 C CA . CYS A 1 77 ? -1.403 -5.122 8.210 1.00 95.31 77 CYS A CA 1
ATOM 611 C C . CYS A 1 77 ? -1.341 -4.076 7.087 1.00 95.31 77 CYS A C 1
ATOM 613 O O . CYS A 1 77 ? -0.796 -4.358 6.018 1.00 95.31 77 CYS A O 1
ATOM 615 N N . ASP A 1 78 ? -1.768 -2.845 7.368 1.00 94.88 78 ASP A N 1
ATOM 616 C CA . ASP A 1 78 ? -1.722 -1.700 6.457 1.00 94.88 78 ASP A CA 1
ATOM 617 C C . ASP A 1 78 ? -0.320 -1.402 5.937 1.00 94.88 78 ASP A C 1
ATOM 619 O O . ASP A 1 78 ? -0.129 -1.170 4.739 1.00 94.88 78 ASP A O 1
ATOM 623 N N . ILE A 1 79 ? 0.687 -1.404 6.817 1.00 96.50 79 ILE A N 1
ATOM 624 C CA . ILE A 1 79 ? 2.055 -1.105 6.383 1.00 96.50 79 ILE A CA 1
ATOM 625 C C . ILE A 1 79 ? 2.576 -2.170 5.414 1.00 96.50 79 ILE A C 1
ATOM 627 O O . ILE A 1 79 ? 3.298 -1.831 4.478 1.00 96.50 79 ILE A O 1
ATOM 631 N N . VAL A 1 80 ? 2.179 -3.435 5.569 1.00 97.94 80 VAL A N 1
ATOM 632 C CA . VAL A 1 80 ? 2.568 -4.509 4.645 1.00 97.94 80 VAL A CA 1
ATOM 633 C C . VAL A 1 80 ? 1.785 -4.406 3.335 1.00 97.94 80 VAL A C 1
ATOM 635 O O . VAL A 1 80 ? 2.394 -4.352 2.263 1.00 97.94 80 VAL A O 1
ATOM 638 N N . SER A 1 81 ? 0.456 -4.329 3.405 1.00 97.25 81 SER A N 1
ATOM 639 C CA . SER A 1 81 ? -0.425 -4.346 2.230 1.00 97.25 81 SER A CA 1
ATOM 640 C C . SER A 1 81 ? -0.372 -3.071 1.394 1.00 97.25 81 SER A C 1
ATOM 642 O O . SER A 1 81 ? -0.470 -3.140 0.170 1.00 97.25 81 SER A O 1
ATOM 644 N N . PHE A 1 82 ? -0.204 -1.908 2.026 1.00 97.06 82 PHE A N 1
ATOM 645 C CA . PHE A 1 82 ? -0.304 -0.598 1.368 1.00 97.06 82 PHE A CA 1
ATOM 646 C C . PHE A 1 82 ? 0.959 0.259 1.493 1.00 97.06 82 PHE A C 1
ATOM 648 O O . PHE A 1 82 ? 1.070 1.290 0.829 1.00 97.06 82 PHE A O 1
ATOM 655 N N . GLY A 1 83 ? 1.931 -0.163 2.303 1.00 96.75 83 GLY A N 1
ATOM 656 C CA . GLY A 1 83 ? 3.285 0.389 2.304 1.00 96.75 83 GLY A CA 1
ATOM 657 C C . GLY A 1 83 ? 4.235 -0.468 1.472 1.00 96.75 83 GLY A C 1
ATOM 658 O O . GLY A 1 83 ? 4.726 -0.035 0.431 1.00 96.75 83 GLY A O 1
ATOM 659 N N . VAL A 1 84 ? 4.481 -1.701 1.917 1.00 98.25 84 VAL A N 1
ATOM 660 C CA . VAL A 1 84 ? 5.500 -2.590 1.340 1.00 98.25 84 VAL A CA 1
ATOM 661 C C . VAL A 1 84 ? 5.075 -3.140 -0.019 1.00 98.25 84 VAL A C 1
ATOM 663 O O . VAL A 1 84 ? 5.855 -3.057 -0.968 1.00 98.25 84 VAL A O 1
ATOM 666 N N . ALA A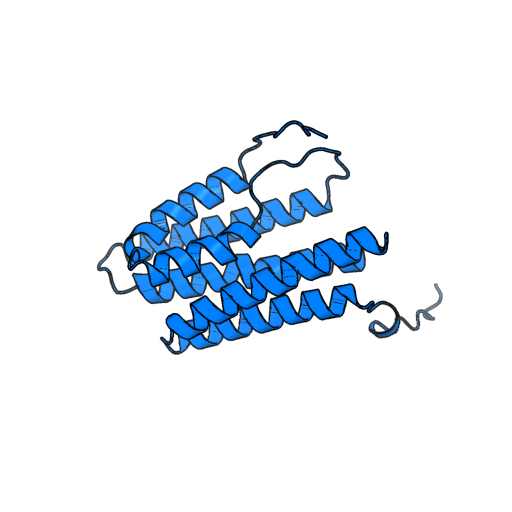 1 85 ? 3.858 -3.675 -0.156 1.00 98.06 85 ALA A N 1
ATOM 667 C CA . ALA A 1 85 ? 3.429 -4.284 -1.416 1.00 98.06 85 ALA A CA 1
ATOM 668 C C . ALA A 1 85 ? 3.464 -3.311 -2.614 1.00 98.06 85 ALA A C 1
ATOM 670 O O . ALA A 1 85 ? 4.025 -3.686 -3.651 1.00 98.06 85 ALA A O 1
ATOM 671 N N . PRO A 1 86 ? 2.983 -2.056 -2.495 1.00 97.44 86 PRO A N 1
ATOM 672 C CA . PRO A 1 86 ? 3.119 -1.061 -3.556 1.00 97.44 86 PRO A CA 1
ATOM 673 C C . PRO A 1 86 ? 4.575 -0.722 -3.879 1.00 97.44 86 PRO A C 1
ATOM 675 O O . PRO A 1 86 ? 4.914 -0.624 -5.055 1.00 97.44 86 PRO A O 1
ATOM 678 N N . VAL A 1 87 ? 5.445 -0.588 -2.868 1.00 97.69 87 VAL A N 1
ATOM 679 C CA . VAL A 1 87 ? 6.883 -0.324 -3.067 1.00 97.69 87 VAL A CA 1
ATOM 680 C C . VAL A 1 87 ? 7.544 -1.446 -3.859 1.00 97.69 87 VAL A C 1
ATOM 682 O O . VAL A 1 87 ? 8.266 -1.173 -4.817 1.00 97.69 87 VAL A O 1
ATOM 685 N N . VAL A 1 88 ? 7.282 -2.705 -3.497 1.00 98.00 88 VAL A N 1
ATOM 686 C CA . VAL A 1 88 ? 7.860 -3.860 -4.197 1.00 98.00 88 VAL A CA 1
ATOM 687 C C . VAL A 1 88 ? 7.371 -3.909 -5.642 1.00 98.00 88 VAL A C 1
ATOM 689 O O . VAL A 1 88 ? 8.184 -4.063 -6.552 1.00 98.00 88 VAL A O 1
ATOM 692 N N . LEU A 1 89 ? 6.068 -3.736 -5.877 1.00 97.50 89 LEU A N 1
ATOM 693 C CA . LEU A 1 89 ? 5.500 -3.726 -7.226 1.00 97.50 89 LEU A CA 1
ATOM 694 C C . LEU A 1 89 ? 6.080 -2.585 -8.079 1.00 97.50 89 LEU A C 1
ATOM 696 O O . LEU A 1 89 ? 6.541 -2.818 -9.199 1.00 97.50 89 LEU A O 1
ATOM 700 N N . ALA A 1 90 ? 6.111 -1.366 -7.540 1.00 96.50 90 ALA A N 1
ATOM 701 C CA . ALA A 1 90 ? 6.670 -0.208 -8.226 1.00 96.50 90 ALA A CA 1
ATOM 702 C C . ALA A 1 90 ? 8.150 -0.432 -8.556 1.00 96.50 90 ALA A C 1
ATOM 704 O O . ALA A 1 90 ? 8.541 -0.317 -9.715 1.00 96.50 90 ALA A O 1
ATOM 705 N N . PHE A 1 91 ? 8.954 -0.867 -7.585 1.00 96.12 91 PHE A N 1
ATOM 706 C CA . PHE A 1 91 ? 10.368 -1.151 -7.804 1.00 96.12 91 PHE A CA 1
ATOM 707 C C . PHE A 1 91 ? 10.593 -2.216 -8.879 1.00 96.12 91 PHE A C 1
ATOM 709 O O . PHE A 1 91 ? 11.389 -2.001 -9.792 1.00 96.12 91 PHE A O 1
ATOM 716 N N . GLN A 1 92 ? 9.866 -3.336 -8.827 1.00 95.56 92 GLN A N 1
ATOM 717 C CA . GLN A 1 92 ? 10.036 -4.412 -9.804 1.00 95.56 92 GLN A CA 1
ATOM 718 C C . GLN A 1 92 ? 9.681 -3.981 -11.231 1.00 95.56 92 GLN A C 1
ATOM 720 O O . GLN A 1 92 ? 10.339 -4.415 -12.174 1.00 95.56 92 GLN A O 1
ATOM 725 N N . THR A 1 93 ? 8.693 -3.097 -11.390 1.00 92.88 93 THR A N 1
ATOM 726 C CA . THR A 1 93 ? 8.311 -2.558 -12.706 1.00 92.88 93 THR A CA 1
ATOM 727 C C . THR A 1 93 ? 9.243 -1.449 -13.202 1.00 92.88 93 THR A C 1
ATOM 729 O O . THR A 1 93 ? 9.393 -1.295 -14.413 1.00 92.88 93 THR A O 1
ATOM 732 N N . THR A 1 94 ? 9.899 -0.694 -12.309 1.00 90.50 94 THR A N 1
ATOM 733 C CA . THR A 1 94 ? 10.746 0.451 -12.694 1.00 90.50 94 THR A CA 1
ATOM 734 C C . THR A 1 94 ? 12.250 0.182 -12.667 1.00 90.50 94 THR A C 1
ATOM 736 O O . THR A 1 94 ? 13.008 0.987 -13.204 1.00 90.50 94 THR A O 1
ATOM 739 N N . LYS A 1 95 ? 12.715 -0.933 -12.085 1.00 87.12 95 LYS A N 1
ATOM 740 C CA . LYS A 1 95 ? 14.155 -1.239 -11.925 1.00 87.12 95 LYS A CA 1
ATOM 741 C C . LYS A 1 95 ? 14.951 -1.302 -13.236 1.00 87.12 95 LYS A C 1
ATOM 743 O O . LYS A 1 95 ? 16.160 -1.122 -13.214 1.00 87.12 95 LYS A O 1
ATOM 748 N N . ASN A 1 96 ? 14.280 -1.546 -14.362 1.00 83.50 96 ASN A N 1
ATOM 749 C CA . ASN A 1 96 ? 14.912 -1.686 -15.676 1.00 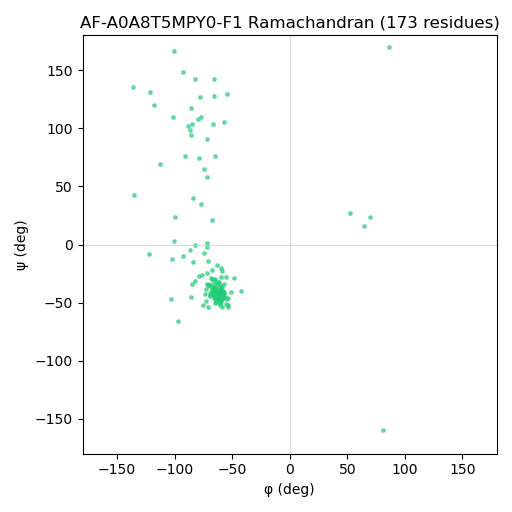83.50 96 ASN A CA 1
ATOM 750 C C . ASN A 1 96 ? 14.807 -0.414 -16.545 1.00 83.50 96 ASN A C 1
ATOM 752 O O . ASN A 1 96 ? 15.247 -0.433 -17.692 1.00 83.50 96 ASN A O 1
ATOM 756 N N . ILE A 1 97 ? 14.238 0.692 -16.041 1.00 73.50 97 ILE A N 1
ATOM 757 C CA . ILE A 1 97 ? 13.985 1.935 -16.810 1.00 73.50 97 ILE A CA 1
ATOM 758 C C . ILE A 1 97 ? 15.247 2.837 -16.845 1.00 73.50 97 ILE A C 1
ATOM 760 O O . ILE A 1 97 ? 15.188 4.056 -16.723 1.00 73.50 97 ILE A O 1
ATOM 764 N N . GLY A 1 98 ? 16.430 2.239 -17.006 1.00 75.88 98 GLY A N 1
ATOM 765 C CA . GLY A 1 98 ? 17.711 2.957 -17.060 1.00 75.88 98 GLY A CA 1
ATOM 766 C C . GLY A 1 98 ? 18.291 3.337 -15.690 1.00 75.88 98 GLY A C 1
ATOM 767 O O . GLY A 1 98 ? 17.955 2.750 -14.664 1.00 75.88 98 GLY A O 1
ATOM 768 N N . GLU A 1 99 ? 19.198 4.317 -15.667 1.00 77.56 99 GLU A N 1
ATOM 769 C CA . GLU A 1 99 ? 20.037 4.644 -14.496 1.00 77.56 99 GLU A CA 1
ATOM 770 C C . GLU A 1 99 ? 19.274 5.288 -13.320 1.00 77.56 99 GLU A C 1
ATOM 772 O O . GLU A 1 99 ? 19.766 5.319 -12.192 1.00 77.56 99 GLU A O 1
ATOM 777 N N . GLY A 1 100 ? 18.039 5.751 -13.541 1.00 82.88 100 GLY A N 1
ATOM 778 C CA . GLY A 1 100 ? 17.213 6.418 -12.525 1.00 82.88 100 GLY A CA 1
ATOM 779 C C . GLY A 1 100 ? 16.655 5.506 -11.422 1.00 82.88 100 GLY A C 1
ATOM 780 O O . GLY A 1 100 ? 15.989 5.994 -10.505 1.00 82.88 100 GLY A O 1
ATOM 781 N N . TRP A 1 101 ? 16.907 4.195 -11.476 1.00 86.56 101 TRP A N 1
ATOM 782 C CA . TRP A 1 101 ? 16.339 3.222 -10.536 1.00 86.56 101 TRP A CA 1
ATOM 783 C C . TRP A 1 101 ? 16.751 3.473 -9.076 1.00 86.56 101 TRP A C 1
ATOM 785 O O . TRP A 1 101 ? 15.946 3.243 -8.175 1.00 86.56 101 TRP A O 1
ATOM 795 N N . ILE A 1 102 ? 17.963 3.991 -8.834 1.00 89.88 102 ILE A N 1
ATOM 796 C CA . ILE A 1 102 ? 18.458 4.317 -7.483 1.00 89.88 102 ILE A CA 1
ATOM 797 C C . ILE A 1 102 ? 17.624 5.448 -6.879 1.00 89.88 102 ILE A C 1
ATOM 799 O O . ILE A 1 102 ? 17.176 5.363 -5.737 1.00 89.88 102 ILE A O 1
ATOM 803 N N . PHE A 1 103 ? 17.374 6.497 -7.663 1.00 91.06 103 PHE A N 1
ATOM 804 C CA . PHE A 1 103 ? 16.573 7.636 -7.227 1.00 91.06 103 PHE A CA 1
ATOM 805 C C . PHE A 1 103 ? 15.121 7.224 -6.948 1.00 91.06 103 PHE A C 1
ATOM 807 O O . PHE A 1 103 ? 14.564 7.578 -5.908 1.00 91.06 103 PHE A O 1
ATOM 814 N N . ALA A 1 104 ? 14.534 6.406 -7.828 1.00 92.94 104 ALA A N 1
ATOM 815 C CA . ALA A 1 104 ? 13.210 5.827 -7.611 1.00 92.94 104 ALA A CA 1
ATOM 816 C C . ALA A 1 104 ? 13.156 4.985 -6.323 1.00 92.94 104 ALA A C 1
ATOM 818 O O . ALA A 1 104 ? 12.240 5.156 -5.520 1.00 92.94 104 ALA A O 1
ATOM 819 N N . ALA A 1 105 ? 14.162 4.137 -6.078 1.00 93.75 105 ALA A N 1
ATOM 820 C CA . ALA A 1 105 ? 14.242 3.320 -4.869 1.00 93.75 105 ALA A CA 1
ATOM 821 C C . ALA A 1 105 ? 14.289 4.173 -3.591 1.00 93.75 105 ALA A C 1
ATOM 823 O O . ALA A 1 105 ? 13.569 3.876 -2.638 1.00 93.75 105 ALA A O 1
ATOM 824 N N . ILE A 1 106 ? 15.068 5.262 -3.578 1.00 95.00 106 ILE A N 1
ATOM 825 C CA . ILE A 1 106 ? 15.110 6.197 -2.441 1.00 95.00 106 ILE A CA 1
ATOM 826 C C . ILE A 1 106 ? 13.723 6.795 -2.186 1.00 95.00 106 ILE A C 1
ATOM 828 O O . ILE A 1 106 ? 13.269 6.812 -1.042 1.00 95.00 106 ILE A O 1
ATOM 832 N N . ILE A 1 107 ? 13.020 7.234 -3.234 1.00 95.94 107 ILE A N 1
ATOM 833 C CA . ILE A 1 107 ? 11.659 7.771 -3.097 1.00 95.94 107 ILE A CA 1
ATOM 834 C C . ILE A 1 107 ? 10.705 6.725 -2.511 1.00 95.94 107 ILE A C 1
ATOM 836 O O . ILE A 1 107 ? 9.941 7.037 -1.597 1.00 95.94 107 ILE A O 1
ATOM 840 N N . TYR A 1 108 ? 10.759 5.484 -2.993 1.00 96.69 108 TYR A N 1
ATOM 841 C CA . TYR A 1 108 ? 9.909 4.409 -2.484 1.00 96.69 108 TYR A CA 1
ATOM 842 C C . TYR A 1 108 ? 10.185 4.104 -1.002 1.00 96.69 108 TYR A C 1
ATOM 844 O O . TYR A 1 108 ? 9.248 3.888 -0.232 1.00 96.69 108 TYR A O 1
ATOM 852 N N . MET A 1 109 ? 11.448 4.170 -0.571 1.00 95.94 109 MET A N 1
ATOM 853 C CA . MET A 1 109 ? 11.822 4.020 0.841 1.00 95.94 109 MET A CA 1
ATOM 854 C C . MET A 1 109 ? 11.331 5.189 1.705 1.00 95.94 109 MET A C 1
ATOM 856 O O . MET A 1 109 ? 10.819 4.970 2.804 1.00 95.94 109 MET A O 1
ATOM 860 N N . VAL A 1 110 ? 11.431 6.427 1.206 1.00 95.62 110 VAL A N 1
ATOM 861 C CA . VAL A 1 110 ? 10.888 7.617 1.886 1.00 95.62 110 VAL A CA 1
ATOM 862 C C . VAL A 1 110 ? 9.372 7.511 2.036 1.00 95.62 110 VAL A C 1
ATOM 864 O O . V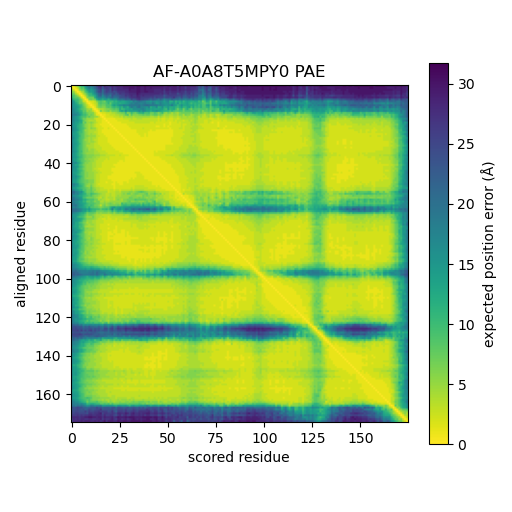AL A 1 110 ? 8.841 7.811 3.104 1.00 95.62 110 VAL A O 1
ATOM 867 N N . PHE A 1 111 ? 8.673 7.039 1.004 1.00 96.38 111 PHE A N 1
ATOM 868 C CA . PHE A 1 111 ? 7.240 6.770 1.064 1.00 96.38 111 PHE A CA 1
ATOM 869 C C . PHE A 1 111 ? 6.883 5.739 2.141 1.00 96.38 111 PHE A C 1
ATOM 871 O O . PHE A 1 111 ? 5.980 5.987 2.939 1.00 96.38 111 PHE A O 1
ATOM 878 N N . LEU A 1 112 ? 7.606 4.616 2.210 1.00 96.69 112 LEU A N 1
ATOM 879 C CA . LEU A 1 112 ? 7.362 3.594 3.229 1.00 96.69 112 LEU A CA 1
ATOM 880 C C . LEU A 1 112 ? 7.537 4.163 4.646 1.00 96.69 112 LEU A C 1
ATOM 882 O O . LEU A 1 112 ? 6.690 3.945 5.514 1.00 96.69 112 LEU A O 1
ATOM 886 N N . ALA A 1 113 ? 8.598 4.944 4.864 1.00 95.56 113 ALA A N 1
ATOM 887 C CA . ALA A 1 113 ? 8.842 5.618 6.137 1.00 95.56 113 ALA A CA 1
ATOM 888 C C . ALA A 1 113 ? 7.739 6.641 6.474 1.00 95.56 113 ALA A C 1
ATOM 890 O O . ALA A 1 113 ? 7.264 6.688 7.610 1.00 95.56 113 ALA A O 1
ATOM 891 N N . ALA A 1 114 ? 7.288 7.423 5.489 1.00 93.50 114 ALA A N 1
ATOM 892 C CA . ALA A 1 114 ? 6.179 8.364 5.638 1.00 93.50 114 ALA A CA 1
ATOM 893 C C . ALA A 1 114 ? 4.873 7.656 6.034 1.00 93.50 114 ALA A C 1
ATOM 895 O O . ALA A 1 114 ? 4.175 8.107 6.946 1.00 93.50 114 ALA A O 1
ATOM 896 N N . GLY A 1 115 ? 4.572 6.523 5.393 1.00 92.69 115 GLY A N 1
ATOM 897 C CA . GLY A 1 115 ? 3.421 5.681 5.709 1.00 92.69 115 GLY A CA 1
ATOM 898 C C . GLY A 1 115 ? 3.460 5.150 7.143 1.00 92.69 115 GLY A C 1
ATOM 899 O O . GLY A 1 115 ? 2.471 5.280 7.867 1.00 92.69 115 GLY A O 1
ATOM 900 N N . ALA A 1 116 ? 4.615 4.643 7.585 1.00 93.06 116 ALA A N 1
ATOM 901 C CA . ALA A 1 116 ? 4.809 4.170 8.957 1.00 93.06 116 ALA A CA 1
ATOM 902 C C . ALA A 1 116 ? 4.590 5.292 9.988 1.00 93.06 116 ALA A C 1
ATOM 9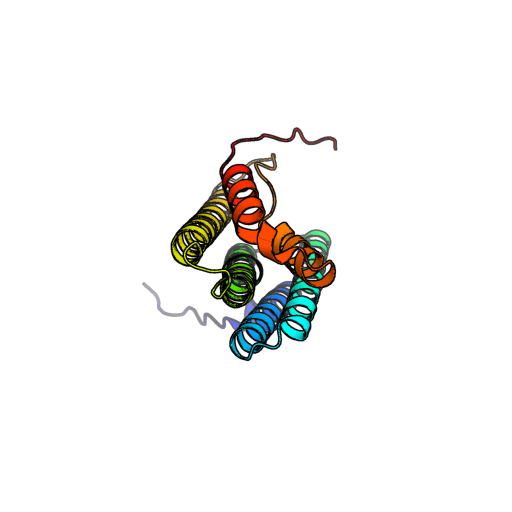04 O O . ALA A 1 116 ? 3.806 5.127 10.921 1.00 93.06 116 ALA A O 1
ATOM 905 N N . LEU A 1 117 ? 5.196 6.469 9.782 1.00 89.62 117 LEU A N 1
ATOM 906 C CA . LEU A 1 117 ? 5.010 7.629 10.665 1.00 89.62 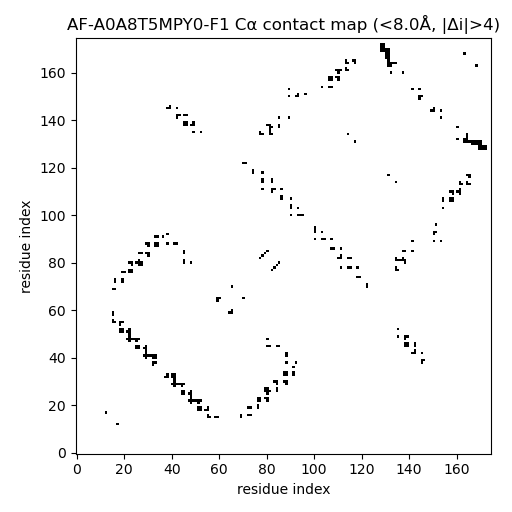117 LEU A CA 1
ATOM 907 C C . LEU A 1 117 ? 3.547 8.090 10.723 1.00 89.62 117 LEU A C 1
ATOM 909 O O . LEU A 1 117 ? 3.051 8.460 11.791 1.00 89.62 117 LEU A O 1
ATOM 913 N N . ARG A 1 118 ? 2.842 8.061 9.586 1.00 88.50 118 ARG A N 1
ATOM 914 C CA . ARG A 1 118 ? 1.417 8.407 9.501 1.00 88.50 118 ARG A CA 1
ATOM 915 C C . ARG A 1 118 ? 0.552 7.433 10.304 1.00 88.50 118 ARG A C 1
ATOM 917 O O . ARG A 1 118 ? -0.325 7.895 11.036 1.00 88.50 118 ARG A O 1
ATOM 924 N N . LEU A 1 119 ? 0.809 6.127 10.211 1.00 88.31 119 LEU A N 1
ATOM 925 C CA . LEU A 1 119 ? 0.107 5.103 10.997 1.00 88.31 119 LEU A CA 1
ATOM 926 C C . LEU A 1 119 ? 0.391 5.255 12.499 1.00 88.31 119 LEU A C 1
ATOM 928 O O . LEU A 1 119 ? -0.542 5.342 13.294 1.00 88.31 119 LEU A O 1
ATOM 932 N N . SER A 1 120 ? 1.655 5.434 12.897 1.00 85.44 120 SER A N 1
ATOM 933 C CA . SER A 1 120 ? 2.004 5.670 14.307 1.00 85.44 120 SER A CA 1
ATOM 934 C C . SER A 1 120 ? 1.343 6.935 14.871 1.00 85.44 120 SER A C 1
ATOM 936 O O . SER A 1 120 ? 0.833 6.928 15.991 1.00 85.44 120 SER A O 1
ATOM 938 N N . ARG A 1 121 ? 1.287 8.026 14.091 1.00 81.25 121 ARG A N 1
ATOM 939 C CA . ARG A 1 121 ? 0.583 9.260 14.484 1.00 81.25 121 ARG A CA 1
ATOM 940 C C . ARG A 1 121 ? -0.910 9.016 14.705 1.00 81.25 121 ARG A C 1
ATOM 942 O O . ARG A 1 121 ? -1.469 9.605 15.628 1.00 81.25 121 ARG A O 1
ATOM 949 N N . PHE A 1 122 ? -1.539 8.185 13.874 1.00 76.50 122 PHE A N 1
ATOM 950 C CA . PHE A 1 122 ? -2.950 7.824 14.008 1.00 76.50 122 PHE A CA 1
ATOM 951 C C . PHE A 1 122 ? -3.221 7.008 15.281 1.00 76.50 122 PHE A C 1
ATOM 953 O O . PHE A 1 122 ? -4.226 7.246 15.946 1.00 76.50 122 PHE A O 1
ATOM 960 N N . ASN A 1 123 ? -2.298 6.128 15.680 1.00 81.12 123 ASN A N 1
ATOM 961 C CA . ASN A 1 123 ? -2.467 5.316 16.891 1.00 81.12 123 ASN A CA 1
ATOM 962 C C . ASN A 1 123 ? -2.330 6.128 18.187 1.00 81.12 123 ASN A C 1
ATOM 964 O O . ASN A 1 123 ? -3.046 5.852 19.150 1.00 81.12 123 ASN A O 1
ATOM 968 N N . ILE A 1 124 ? -1.467 7.153 18.196 1.00 77.25 124 ILE A N 1
ATOM 969 C CA . ILE A 1 124 ? -1.172 7.983 19.380 1.00 77.25 124 ILE A CA 1
ATOM 970 C C . ILE A 1 124 ? -2.186 9.127 19.568 1.00 77.25 124 ILE A C 1
ATOM 972 O O . ILE A 1 124 ? -2.476 9.526 20.697 1.00 77.25 124 ILE A O 1
ATOM 976 N N . LYS A 1 125 ? -2.720 9.705 18.485 1.00 63.62 125 LYS A N 1
ATOM 977 C CA . LYS A 1 125 ? -3.615 10.871 18.563 1.00 63.62 125 LYS A CA 1
ATOM 978 C C . LYS A 1 125 ? -5.076 10.460 18.802 1.00 63.62 125 LYS A C 1
ATOM 980 O O . LYS A 1 125 ? -5.789 10.142 17.858 1.00 63.62 125 LYS A O 1
ATOM 985 N N . GLU A 1 126 ? -5.575 10.615 20.030 1.00 54.69 126 GLU A N 1
ATOM 986 C CA . GLU A 1 126 ? -7.023 10.664 20.333 1.00 54.69 126 GLU A CA 1
ATOM 987 C C . GLU A 1 126 ? -7.659 11.990 19.856 1.00 54.69 126 GLU A C 1
ATOM 989 O O . GLU A 1 126 ? -8.163 12.782 20.651 1.00 54.69 126 GLU A O 1
ATOM 994 N N . VAL A 1 127 ? -7.578 12.322 18.563 1.00 47.94 127 VAL A N 1
ATOM 995 C CA . VAL A 1 127 ? -7.995 13.649 18.069 1.00 47.94 127 VAL A CA 1
ATOM 996 C C . VAL A 1 127 ? -9.090 13.532 17.005 1.00 47.94 127 VAL A C 1
ATOM 998 O O . VAL A 1 127 ? -8.955 12.802 16.031 1.00 47.94 127 VAL A O 1
ATOM 1001 N N . ASN A 1 128 ? -10.166 14.311 17.175 1.00 45.94 128 ASN A N 1
ATOM 1002 C CA . ASN A 1 128 ? -11.393 14.354 16.355 1.00 45.94 128 ASN A CA 1
ATOM 1003 C C . ASN A 1 128 ? -11.226 14.893 14.909 1.00 45.94 128 ASN A C 1
ATOM 1005 O O . ASN A 1 128 ? -12.203 15.345 14.307 1.00 45.94 128 ASN A O 1
ATOM 1009 N N . TYR A 1 129 ? -10.020 14.875 14.332 1.00 45.50 129 TYR A N 1
ATOM 1010 C CA . TYR A 1 129 ? -9.751 15.375 12.979 1.00 45.50 129 TYR A CA 1
ATOM 1011 C C . TYR A 1 129 ? -8.848 14.407 12.211 1.00 45.50 129 TYR A C 1
ATOM 1013 O O . TYR A 1 129 ? -7.836 13.949 12.734 1.00 45.50 129 TYR A O 1
ATOM 1021 N N . PHE A 1 130 ? -9.190 14.136 10.950 1.00 47.09 130 PHE A N 1
ATOM 1022 C CA . PHE A 1 130 ? -8.302 13.429 10.030 1.00 47.09 130 PHE A CA 1
ATOM 1023 C C . PHE A 1 130 ? -7.225 14.402 9.522 1.00 47.09 130 PHE A C 1
ATOM 1025 O O . PHE A 1 130 ? -7.536 15.486 9.022 1.00 47.09 130 PHE A O 1
ATOM 1032 N N . GLU A 1 131 ? -5.956 14.023 9.662 1.00 53.53 131 GLU A N 1
ATOM 1033 C CA . GLU A 1 131 ? -4.803 14.746 9.116 1.00 53.53 131 GLU A CA 1
ATOM 1034 C C . GLU A 1 131 ? -4.093 13.824 8.106 1.00 53.53 131 GLU A C 1
ATOM 1036 O O . GLU A 1 131 ? -3.649 12.736 8.476 1.00 53.53 131 GLU A O 1
ATOM 1041 N N . GLY A 1 132 ? -4.001 14.255 6.842 1.00 60.25 132 GLY A N 1
ATOM 1042 C CA . GLY A 1 132 ? -3.325 13.523 5.758 1.00 60.25 132 GLY A CA 1
ATOM 1043 C C . GLY A 1 132 ? -4.173 12.474 5.013 1.00 60.25 132 GLY A C 1
ATOM 1044 O O . GLY A 1 132 ? -5.289 12.134 5.409 1.00 60.25 132 GLY A O 1
ATOM 1045 N N . ILE A 1 133 ? -3.633 11.966 3.899 1.00 76.25 133 ILE A N 1
ATOM 1046 C CA . ILE A 1 133 ? -4.259 10.923 3.059 1.00 76.25 133 ILE A CA 1
ATOM 1047 C C . ILE A 1 133 ? -3.996 9.524 3.652 1.00 76.25 133 ILE A C 1
ATOM 1049 O O . ILE A 1 133 ? -2.899 9.282 4.167 1.00 76.25 133 ILE A O 1
ATOM 1053 N N . PRO A 1 134 ? -4.966 8.586 3.599 1.00 85.06 134 PRO A N 1
ATOM 1054 C CA . PRO A 1 134 ? -4.753 7.218 4.056 1.00 85.06 134 PRO A CA 1
ATOM 1055 C C . PRO A 1 134 ? -3.731 6.450 3.218 1.00 85.06 134 PRO A C 1
ATOM 1057 O O . PRO A 1 134 ? -3.716 6.557 1.994 1.00 85.06 134 PRO A O 1
ATOM 1060 N N . ILE A 1 135 ? -2.917 5.620 3.882 1.00 88.94 135 ILE A N 1
ATOM 1061 C CA . ILE A 1 135 ? -1.932 4.759 3.210 1.00 88.94 135 ILE A CA 1
ATOM 1062 C C . ILE A 1 135 ? -2.598 3.792 2.224 1.00 88.94 135 ILE A C 1
ATOM 1064 O O . ILE A 1 135 ? -2.106 3.645 1.104 1.00 88.94 135 ILE A O 1
ATOM 1068 N N . THR A 1 136 ? -3.789 3.293 2.575 1.00 90.75 136 THR A N 1
ATOM 1069 C CA . THR A 1 136 ? -4.686 2.476 1.745 1.00 90.75 136 THR A CA 1
ATOM 1070 C C . THR A 1 136 ? -4.927 3.052 0.348 1.00 90.75 136 THR A C 1
ATOM 1072 O O . THR A 1 136 ? -5.112 2.295 -0.603 1.00 90.75 136 THR A O 1
ATOM 1075 N N . ALA A 1 137 ? -4.867 4.380 0.166 1.00 91.75 137 ALA A N 1
ATOM 1076 C CA . ALA A 1 137 ? -5.043 5.000 -1.150 1.00 91.75 137 ALA A CA 1
ATOM 1077 C C . ALA A 1 137 ? -4.041 4.462 -2.190 1.00 91.75 137 ALA A C 1
ATOM 1079 O O . ALA A 1 137 ? -4.399 4.278 -3.354 1.00 91.75 137 ALA A O 1
ATOM 1080 N N . ASN A 1 138 ? -2.811 4.133 -1.778 1.00 92.62 138 ASN A N 1
ATOM 1081 C CA . ASN A 1 138 ? -1.807 3.572 -2.686 1.00 92.62 138 ASN A CA 1
ATOM 1082 C C . ASN A 1 138 ? -2.110 2.133 -3.104 1.00 92.62 138 ASN A C 1
ATOM 1084 O O . ASN A 1 138 ? -1.732 1.746 -4.208 1.00 92.62 138 ASN A O 1
ATOM 1088 N N . GLY A 1 139 ? -2.872 1.387 -2.297 1.00 91.88 139 GLY A N 1
ATOM 1089 C CA . GLY A 1 139 ? -3.408 0.083 -2.685 1.00 91.88 139 GLY A CA 1
ATOM 1090 C C . GLY A 1 139 ? -4.378 0.151 -3.870 1.00 91.88 139 GLY A C 1
ATOM 1091 O O . GLY A 1 139 ? -4.617 -0.861 -4.517 1.00 91.88 139 GLY A O 1
ATOM 1092 N N . VAL A 1 140 ? -4.910 1.337 -4.192 1.00 95.88 140 VAL A N 1
ATOM 1093 C CA . VAL A 1 140 ? -5.765 1.574 -5.369 1.00 95.88 140 VAL A CA 1
ATOM 1094 C C . VAL A 1 140 ? -4.996 2.276 -6.484 1.00 95.88 140 VAL A C 1
ATOM 1096 O O . VAL A 1 140 ? -5.059 1.857 -7.640 1.00 95.88 140 VAL A O 1
ATOM 1099 N N . ILE A 1 141 ? -4.253 3.334 -6.150 1.00 95.62 141 ILE A N 1
ATOM 1100 C CA . ILE A 1 141 ? -3.544 4.160 -7.137 1.00 95.62 141 ILE A CA 1
ATOM 1101 C C . ILE A 1 141 ? -2.509 3.328 -7.902 1.00 95.62 141 ILE A C 1
ATOM 1103 O O . ILE A 1 141 ? -2.468 3.399 -9.129 1.00 95.62 141 ILE A O 1
ATOM 1107 N N . VAL A 1 142 ? -1.701 2.516 -7.212 1.00 96.50 142 VAL A N 1
ATOM 1108 C CA . VAL A 1 142 ? -0.620 1.761 -7.863 1.00 96.50 142 VAL A CA 1
ATOM 1109 C C . VAL A 1 142 ? -1.164 0.727 -8.861 1.00 96.50 142 VAL A C 1
ATOM 1111 O O . VAL A 1 142 ? -0.758 0.784 -10.023 1.00 96.50 142 VAL A O 1
ATOM 1114 N N . PRO A 1 143 ? -2.136 -0.140 -8.511 1.00 96.81 143 PRO A N 1
ATOM 1115 C CA . PRO A 1 143 ? -2.751 -1.045 -9.482 1.00 96.81 143 PRO A CA 1
ATOM 1116 C C . PRO A 1 143 ? -3.396 -0.335 -10.675 1.00 96.81 143 PRO A C 1
ATOM 1118 O O . PRO A 1 143 ? -3.259 -0.798 -11.806 1.00 96.81 143 PRO A O 1
ATOM 1121 N N . ILE A 1 144 ? -4.074 0.800 -10.459 1.00 96.81 144 ILE A N 1
ATOM 1122 C CA . ILE A 1 144 ? -4.666 1.580 -11.556 1.00 96.81 144 ILE A CA 1
ATOM 1123 C C . ILE A 1 144 ? -3.568 2.033 -12.521 1.00 96.81 144 ILE A C 1
ATOM 1125 O O . ILE A 1 144 ? -3.647 1.764 -13.717 1.00 96.81 144 ILE A O 1
ATOM 1129 N N . PHE A 1 145 ? -2.509 2.662 -12.017 1.00 96.19 145 PHE A N 1
ATOM 1130 C CA . PHE A 1 145 ? -1.407 3.129 -12.858 1.00 96.19 145 PHE A CA 1
ATOM 1131 C C . PHE A 1 145 ? -0.719 1.990 -13.618 1.00 96.19 145 PHE A C 1
ATOM 1133 O O . PHE A 1 145 ? -0.351 2.183 -14.778 1.00 96.19 145 PHE A O 1
ATOM 1140 N N . TYR A 1 146 ? -0.616 0.797 -13.022 1.00 96.31 146 TYR A N 1
ATOM 1141 C CA . TYR A 1 146 ? -0.167 -0.399 -13.733 1.00 96.31 146 TYR A CA 1
ATOM 1142 C C . TYR A 1 146 ? -1.066 -0.721 -14.937 1.00 96.31 146 TYR A C 1
ATOM 1144 O O . TYR A 1 146 ? -0.569 -0.823 -16.059 1.00 96.31 146 TYR A O 1
ATOM 1152 N N . PHE A 1 147 ? -2.382 -0.841 -14.732 1.00 96.94 147 PHE A N 1
ATOM 1153 C CA . PHE A 1 147 ? -3.321 -1.216 -15.798 1.00 96.94 147 PHE A CA 1
ATOM 1154 C C . PHE A 1 147 ? -3.421 -0.179 -16.922 1.00 96.94 147 PHE A C 1
ATOM 1156 O O . PHE A 1 147 ? -3.655 -0.551 -18.070 1.00 96.94 147 PHE A O 1
ATOM 1163 N N . PHE A 1 148 ? -3.206 1.101 -16.616 1.00 96.56 148 PHE A N 1
ATOM 1164 C CA . PHE A 1 148 ? -3.150 2.172 -17.615 1.00 96.56 148 PHE A CA 1
ATOM 1165 C C . PHE A 1 148 ? -1.780 2.305 -18.307 1.00 96.56 148 PHE A C 1
ATOM 1167 O O . PHE A 1 148 ? -1.621 3.166 -19.169 1.00 96.56 148 PHE A O 1
ATOM 1174 N N . GLY A 1 149 ? -0.785 1.480 -17.955 1.00 94.19 149 GLY A N 1
ATOM 1175 C CA . GLY A 1 149 ? 0.558 1.551 -18.542 1.00 94.19 149 GLY A CA 1
ATOM 1176 C C . GLY A 1 149 ? 1.352 2.793 -18.121 1.00 94.19 149 GLY A C 1
ATOM 1177 O O . GLY A 1 149 ? 2.263 3.219 -18.825 1.00 94.19 149 GLY A O 1
ATOM 1178 N N . LEU A 1 150 ? 1.016 3.388 -16.974 1.00 94.62 150 LEU A N 1
ATOM 1179 C CA . LEU A 1 150 ? 1.601 4.628 -16.456 1.00 94.62 150 LEU A CA 1
ATOM 1180 C C . LEU A 1 150 ? 2.680 4.373 -15.387 1.00 94.62 150 LEU A C 1
ATOM 1182 O O . LEU A 1 150 ? 2.967 5.249 -14.573 1.00 94.62 150 LEU A O 1
ATOM 1186 N N . THR A 1 151 ? 3.303 3.192 -15.374 1.00 93.12 151 THR A N 1
ATOM 1187 C CA . THR A 1 151 ? 4.278 2.780 -14.342 1.00 93.12 151 THR A CA 1
ATOM 1188 C C . THR A 1 151 ? 5.503 3.697 -14.253 1.00 93.12 151 THR A C 1
ATOM 1190 O O . THR A 1 151 ? 6.057 3.879 -13.172 1.00 93.12 151 THR A O 1
ATOM 1193 N N . SER A 1 152 ? 5.889 4.362 -15.347 1.00 91.00 152 SER A N 1
ATOM 1194 C CA . SER A 1 152 ? 6.970 5.363 -15.357 1.00 91.00 152 SER A CA 1
ATOM 1195 C C . SER A 1 152 ? 6.711 6.555 -14.423 1.00 91.00 152 SER A C 1
ATOM 1197 O O . SER A 1 152 ? 7.652 7.238 -14.026 1.00 91.00 152 SER A O 1
ATOM 1199 N N . TRP A 1 153 ? 5.452 6.804 -14.045 1.00 93.19 153 TRP A N 1
ATOM 1200 C CA . TRP A 1 153 ? 5.062 7.885 -13.135 1.00 93.19 153 TRP A CA 1
ATOM 1201 C C . TRP A 1 153 ? 5.129 7.496 -11.652 1.00 93.19 153 TRP A C 1
ATOM 1203 O O . TRP A 1 153 ? 4.933 8.361 -10.796 1.00 93.19 153 TRP A O 1
ATOM 1213 N N . TYR A 1 154 ? 5.427 6.235 -11.314 1.00 95.12 154 TYR A N 1
ATOM 1214 C CA . TYR A 1 154 ? 5.473 5.790 -9.918 1.00 95.12 154 TYR A CA 1
ATOM 1215 C C . TYR A 1 154 ? 6.378 6.626 -9.010 1.00 95.12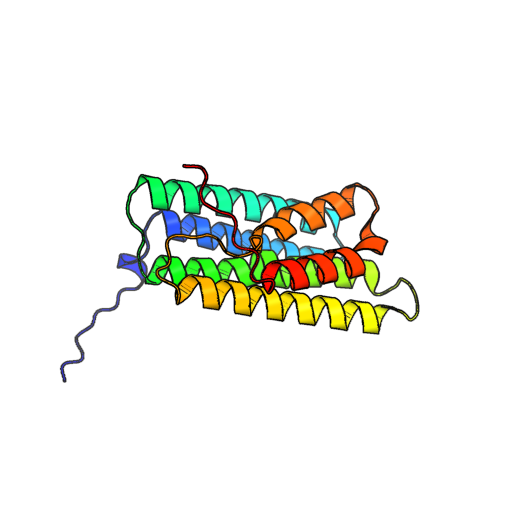 154 TYR A C 1
ATOM 1217 O O . TYR A 1 154 ? 5.893 7.020 -7.950 1.00 95.12 154 TYR A O 1
ATOM 1225 N N . PRO A 1 155 ? 7.621 6.993 -9.378 1.00 94.50 155 PRO A N 1
ATOM 1226 C CA . PRO A 1 155 ? 8.452 7.814 -8.498 1.00 94.50 155 PRO A CA 1
ATOM 1227 C C . PRO A 1 155 ? 7.770 9.138 -8.128 1.00 94.50 155 PRO A C 1
ATOM 1229 O O . PRO A 1 155 ? 7.754 9.535 -6.966 1.00 94.50 155 PRO A O 1
ATOM 1232 N N . PHE A 1 156 ? 7.121 9.791 -9.093 1.00 93.88 156 PHE A N 1
ATOM 1233 C CA . PHE A 1 156 ? 6.402 11.038 -8.847 1.00 93.88 156 PHE A CA 1
ATOM 1234 C C . PHE A 1 156 ? 5.205 10.838 -7.902 1.00 93.88 156 PHE A C 1
ATOM 1236 O O . PHE A 1 156 ? 5.036 11.590 -6.944 1.00 93.88 156 PHE A O 1
ATOM 1243 N N . ILE A 1 157 ? 4.404 9.793 -8.119 1.00 94.25 157 ILE A N 1
ATOM 1244 C CA . ILE A 1 157 ? 3.211 9.496 -7.307 1.00 94.25 157 ILE A CA 1
ATOM 1245 C C . ILE A 1 157 ? 3.581 9.134 -5.869 1.00 94.25 157 ILE A C 1
ATOM 1247 O O . ILE A 1 157 ? 2.922 9.590 -4.932 1.00 94.25 157 ILE A O 1
ATOM 1251 N N . PHE A 1 158 ? 4.633 8.335 -5.681 1.00 95.88 158 PHE A N 1
ATOM 1252 C CA . PHE A 1 158 ? 5.119 7.956 -4.355 1.00 95.88 158 PHE A CA 1
ATOM 1253 C C . PHE A 1 158 ? 5.662 9.171 -3.603 1.00 95.88 158 PHE A C 1
ATOM 1255 O O . PHE A 1 158 ? 5.366 9.329 -2.419 1.00 95.88 158 PHE A O 1
ATOM 1262 N N . LEU A 1 159 ? 6.377 10.070 -4.289 1.00 94.81 159 LEU A N 1
ATOM 1263 C CA . LEU A 1 159 ? 6.852 11.322 -3.701 1.00 94.81 159 LEU A CA 1
ATOM 1264 C C . LEU A 1 159 ? 5.685 12.206 -3.242 1.00 94.81 159 LEU A C 1
ATOM 1266 O O . LEU A 1 159 ? 5.658 12.648 -2.093 1.00 94.81 159 LEU A O 1
ATOM 1270 N N . VAL A 1 160 ? 4.698 12.428 -4.116 1.00 93.88 160 VAL A N 1
ATOM 1271 C CA . VAL A 1 160 ? 3.491 13.203 -3.785 1.00 93.88 160 VAL A CA 1
ATOM 1272 C C . VAL A 1 160 ? 2.748 12.563 -2.611 1.00 93.88 160 VAL A C 1
ATOM 1274 O O . VAL A 1 160 ? 2.389 13.257 -1.660 1.00 93.88 160 VAL A O 1
ATOM 1277 N N . SER A 1 161 ? 2.573 11.242 -2.622 1.00 92.56 161 SER A N 1
ATOM 1278 C CA . SER A 1 161 ? 1.900 10.514 -1.542 1.00 92.56 161 SER A CA 1
ATOM 1279 C C . SER A 1 161 ? 2.647 10.625 -0.213 1.00 92.56 161 SER A C 1
ATOM 1281 O O . SER A 1 161 ? 2.019 10.883 0.812 1.00 92.56 161 SER A O 1
ATOM 1283 N N . ALA A 1 162 ? 3.978 10.511 -0.218 1.00 92.31 162 ALA A N 1
ATOM 1284 C CA . ALA A 1 162 ? 4.806 10.669 0.977 1.00 92.31 162 ALA A CA 1
ATOM 1285 C C . ALA A 1 162 ? 4.657 12.072 1.588 1.00 92.31 162 ALA A C 1
ATOM 1287 O O . ALA A 1 162 ? 4.440 12.212 2.795 1.00 92.31 162 ALA A O 1
ATOM 1288 N N . ILE A 1 163 ? 4.700 13.112 0.745 1.00 90.44 163 ILE A N 1
ATOM 1289 C CA . ILE A 1 163 ? 4.494 14.502 1.169 1.00 90.44 163 ILE A CA 1
ATOM 1290 C C . ILE A 1 163 ? 3.092 14.668 1.763 1.00 90.44 163 ILE A C 1
ATOM 1292 O O . ILE A 1 163 ? 2.956 15.241 2.841 1.00 90.44 163 ILE A O 1
ATOM 1296 N N . LEU A 1 164 ? 2.051 14.143 1.111 1.00 88.94 164 LEU A N 1
ATOM 1297 C CA . LEU A 1 164 ? 0.663 14.265 1.573 1.00 88.94 164 LEU A CA 1
ATOM 1298 C C . LEU A 1 164 ? 0.373 13.478 2.862 1.00 88.94 164 LEU A C 1
ATOM 1300 O O . LEU A 1 164 ? -0.494 13.890 3.631 1.00 88.94 164 LEU A O 1
ATOM 1304 N N . MET A 1 165 ? 1.087 12.380 3.124 1.00 86.06 165 MET A N 1
ATOM 1305 C CA . MET A 1 165 ? 0.974 11.616 4.376 1.00 86.06 165 MET A CA 1
ATOM 1306 C C . MET A 1 165 ? 1.603 12.336 5.569 1.00 86.06 165 MET A C 1
ATOM 1308 O O . MET A 1 165 ? 1.065 12.280 6.675 1.00 86.06 165 MET A O 1
ATOM 1312 N N . ILE A 1 166 ? 2.737 13.010 5.358 1.00 81.50 166 ILE A N 1
ATOM 1313 C CA . ILE A 1 166 ? 3.435 13.764 6.411 1.00 81.50 166 ILE A CA 1
ATOM 1314 C C . ILE A 1 166 ? 2.809 15.153 6.595 1.00 81.50 166 ILE A C 1
ATOM 1316 O O . ILE A 1 166 ? 2.793 15.691 7.709 1.00 81.50 166 ILE A O 1
ATOM 1320 N N . SER A 1 167 ? 2.277 15.728 5.513 1.00 76.56 167 SER A N 1
ATOM 1321 C CA . SER A 1 167 ? 1.676 17.056 5.504 1.00 76.56 167 SER A CA 1
ATOM 1322 C C . SER A 1 167 ? 0.581 17.174 6.561 1.00 76.56 167 SER A C 1
ATOM 1324 O O . SER A 1 167 ? -0.344 16.368 6.647 1.00 76.56 167 SER A O 1
ATOM 1326 N N . ALA A 1 168 ? 0.665 18.229 7.369 1.00 57.75 168 ALA A N 1
ATOM 1327 C CA . ALA A 1 168 ? -0.311 18.560 8.399 1.00 57.75 168 ALA A CA 1
ATOM 1328 C C . ALA A 1 168 ? -1.594 19.189 7.815 1.00 57.75 168 ALA A C 1
ATOM 1330 O O . ALA A 1 168 ? -2.183 20.078 8.432 1.00 57.75 168 ALA A O 1
ATOM 1331 N N . PHE A 1 169 ? -2.028 18.760 6.624 1.00 53.69 169 PHE A N 1
ATOM 1332 C CA . PHE A 1 169 ? -3.279 19.227 6.036 1.00 53.69 169 PHE A CA 1
ATOM 1333 C C . PHE A 1 169 ? -4.449 18.721 6.888 1.00 53.69 169 PHE A C 1
ATOM 1335 O O . PHE A 1 169 ? -4.809 17.542 6.872 1.00 53.69 169 PHE A O 1
ATOM 1342 N N . ARG A 1 170 ? -5.017 19.636 7.679 1.00 50.88 170 ARG A N 1
ATOM 1343 C CA . ARG A 1 170 ? -6.229 19.432 8.474 1.00 50.88 170 ARG A CA 1
ATOM 1344 C C . ARG A 1 170 ? -7.441 19.580 7.562 1.00 50.88 170 ARG A C 1
ATOM 1346 O O . ARG A 1 170 ? -7.772 20.698 7.172 1.00 50.88 170 ARG A O 1
ATOM 1353 N N . ILE A 1 171 ? -8.128 18.484 7.249 1.00 48.25 171 ILE A N 1
ATOM 1354 C CA . ILE A 1 171 ? -9.455 18.569 6.627 1.00 48.25 171 ILE A CA 1
ATOM 1355 C C . ILE A 1 171 ? -10.475 18.709 7.760 1.00 48.25 171 ILE A C 1
ATOM 1357 O O . ILE A 1 171 ? -10.598 17.846 8.630 1.00 48.25 171 ILE A O 1
ATOM 1361 N N . LYS A 1 172 ? -11.185 19.841 7.782 1.00 37.53 172 LYS A N 1
ATOM 1362 C CA . LYS A 1 172 ? -12.257 20.100 8.749 1.00 37.53 172 LYS A CA 1
ATOM 1363 C C . LYS A 1 172 ? -13.400 19.118 8.473 1.00 37.53 172 LYS A C 1
ATOM 1365 O O . LYS A 1 172 ? -13.855 19.013 7.338 1.00 37.53 172 LYS A O 1
ATOM 1370 N N . LYS A 1 173 ? -13.851 18.407 9.508 1.00 35.75 173 LYS A N 1
ATOM 1371 C CA . LYS A 1 173 ? -14.985 17.479 9.453 1.00 35.75 173 LYS A CA 1
ATOM 1372 C C . LYS A 1 173 ? -16.229 18.233 8.959 1.00 35.75 173 LYS A C 1
ATOM 1374 O O . LYS A 1 173 ? -16.787 19.036 9.702 1.00 35.75 173 LYS A O 1
ATOM 1379 N N . PHE A 1 174 ? -16.642 18.021 7.712 1.00 46.09 174 PHE A N 1
ATOM 1380 C CA . PHE A 1 174 ? -18.014 18.317 7.308 1.00 46.09 174 PHE A CA 1
ATOM 1381 C C . PHE A 1 174 ? -18.829 17.061 7.637 1.00 46.09 174 PHE A C 1
ATOM 1383 O O . PHE A 1 174 ? -18.797 16.101 6.873 1.00 46.09 174 PHE A O 1
ATOM 1390 N N . PHE A 1 175 ? -19.501 17.118 8.797 1.00 38.19 175 PHE A N 1
ATOM 1391 C CA . PHE A 1 175 ? -20.342 16.106 9.471 1.00 38.19 175 PHE A CA 1
ATOM 1392 C C . PHE A 1 175 ? -19.653 15.070 10.377 1.00 38.19 175 PHE A C 1
ATOM 1394 O O . PHE A 1 175 ? -18.830 14.237 9.944 1.00 38.19 175 PHE A O 1
#